Protein AF-A6JN61-F1 (afdb_monomer)

Secondary structure (DSSP, 8-state):
-PPPP--TTHHHHT-HHHHHHHHHHHHHHHHHHHHHHHHHHHHHHHHHHHHHHHHHHHHHHHHHHH-----SSSS--HHHHHHHHHHHHHHHHHHHHHHHHHHT-

Foldseek 3Di:
DDQDDQDPVVVVVVDPVSVVSVVVVVVVVVVVVVVVVVVVVVVVVVVVVLVVVLVVLLVQLVVLQPDADPDDDDDDDPVRVVSSVVSNVVSVVSVVVSVVVVVVD

pLDDT: mean 93.41, std 6.81, range [57.88, 98.62]

Mean predicted aligned error: 6.32 Å

Solvent-accessible surface area (backbone atoms only — not comparable to full-atom values): 6098 Å² total; per-residue (Å²): 136,80,85,79,85,84,57,74,76,54,61,77,72,64,38,71,70,54,53,52,53,51,48,54,50,52,52,53,50,52,52,49,53,52,50,53,52,51,52,52,51,52,52,53,51,51,54,50,52,55,52,51,49,53,53,50,53,52,51,50,26,49,55,33,56,69,48,71,82,90,58,84,75,96,61,76,52,73,65,57,51,51,51,40,51,50,35,35,53,50,20,52,52,53,51,54,54,50,52,57,56,60,73,76,110

Organism: Rattus norvegicus (NCBI:txid10116)

Sequence (105 aa):
MGLPTLEFSDSYLDSPDFRERLQCHEIELERTNKFIKELLKDGSLLIGALRNLSMAVQKFSQSLQDFQFECIGDAETDDEISIAQSLKEFARLLIAVEEERRRLV

Structure (mmCIF, N/CA/C/O backbone):
data_AF-A6JN61-F1
#
_entry.id   AF-A6JN61-F1
#
loop_
_atom_site.group_PDB
_atom_site.id
_atom_site.type_symbol
_atom_site.label_atom_id
_atom_site.label_alt_id
_atom_site.label_comp_id
_atom_site.label_asym_id
_atom_site.label_entity_id
_atom_site.label_seq_id
_atom_site.pdbx_PDB_ins_code
_atom_site.Cartn_x
_atom_site.Cartn_y
_atom_site.Cartn_z
_atom_site.occupancy
_atom_site.B_iso_or_equiv
_atom_site.auth_seq_id
_atom_site.auth_comp_id
_atom_site.auth_asym_id
_atom_site.auth_atom_id
_atom_site.pdbx_PDB_model_num
ATOM 1 N N . MET A 1 1 ? 18.344 -12.150 -26.476 1.00 57.88 1 MET A N 1
ATOM 2 C CA . MET A 1 1 ? 19.528 -11.664 -27.220 1.00 57.88 1 MET A CA 1
ATOM 3 C C . MET A 1 1 ? 19.369 -10.155 -27.337 1.00 57.88 1 MET A C 1
ATOM 5 O O . MET A 1 1 ? 18.280 -9.741 -27.707 1.00 57.88 1 MET A O 1
ATOM 9 N N . GLY A 1 2 ? 20.350 -9.362 -26.896 1.00 81.25 2 GLY A N 1
ATOM 10 C CA . GLY A 1 2 ? 20.261 -7.892 -26.872 1.00 81.25 2 GLY A CA 1
ATOM 11 C C . GLY A 1 2 ? 20.533 -7.249 -28.234 1.00 81.25 2 GLY A C 1
ATOM 12 O O . GLY A 1 2 ? 20.957 -7.936 -29.163 1.00 81.25 2 GLY A O 1
ATOM 13 N N . LEU A 1 3 ? 20.294 -5.938 -28.341 1.00 89.06 3 LEU A N 1
ATOM 14 C CA . LEU A 1 3 ? 20.653 -5.171 -29.534 1.00 89.06 3 LEU A CA 1
ATOM 15 C C . LEU A 1 3 ? 22.187 -5.053 -29.662 1.00 89.06 3 LEU A C 1
ATOM 17 O O . LEU A 1 3 ? 22.862 -4.867 -28.646 1.00 89.06 3 LEU A O 1
ATOM 21 N N . PRO A 1 4 ? 22.750 -5.146 -30.882 1.00 89.50 4 PRO A N 1
ATOM 22 C CA . PRO A 1 4 ? 24.174 -4.907 -31.123 1.00 89.50 4 PRO A CA 1
ATOM 23 C C . PRO A 1 4 ? 24.559 -3.453 -30.807 1.00 89.50 4 PRO A C 1
ATOM 25 O O . PRO A 1 4 ? 23.716 -2.555 -30.877 1.00 89.50 4 PRO A O 1
ATOM 28 N N . THR A 1 5 ? 25.828 -3.209 -30.467 1.00 90.88 5 THR A N 1
ATOM 29 C CA . THR A 1 5 ? 26.326 -1.857 -30.170 1.00 90.88 5 THR A CA 1
ATOM 30 C C . THR A 1 5 ? 26.250 -0.948 -31.397 1.00 90.88 5 THR A C 1
ATOM 32 O O . THR A 1 5 ? 26.373 -1.395 -32.540 1.00 90.88 5 THR A O 1
ATOM 35 N N . LEU A 1 6 ? 26.012 0.343 -31.155 1.00 93.81 6 LEU A N 1
ATOM 36 C CA . LEU A 1 6 ? 26.103 1.384 -32.175 1.00 93.81 6 LEU A CA 1
ATOM 37 C C . LEU A 1 6 ? 27.499 2.001 -32.111 1.00 93.81 6 LEU A C 1
ATOM 39 O O . LEU A 1 6 ? 27.830 2.672 -31.135 1.00 93.81 6 LEU A O 1
ATOM 43 N N . GLU A 1 7 ? 28.300 1.785 -33.150 1.00 92.88 7 GLU A N 1
ATOM 44 C CA . GLU A 1 7 ? 29.630 2.380 -33.254 1.00 92.88 7 GLU A CA 1
ATOM 45 C C . GLU A 1 7 ? 29.553 3.765 -33.896 1.00 92.88 7 GLU A C 1
ATOM 47 O O . GLU A 1 7 ? 28.904 3.969 -34.924 1.00 92.88 7 GLU A O 1
ATOM 52 N N . PHE A 1 8 ? 30.258 4.735 -33.315 1.00 92.62 8 PHE A N 1
ATOM 53 C CA . PHE A 1 8 ? 30.259 6.101 -33.839 1.00 92.62 8 PHE A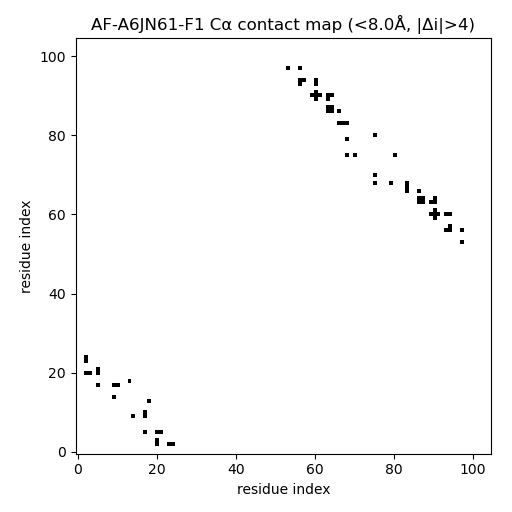 CA 1
ATOM 54 C C . PHE A 1 8 ? 30.880 6.189 -35.242 1.00 92.62 8 PHE A C 1
ATOM 56 O O . PHE A 1 8 ? 30.423 6.978 -36.066 1.00 92.62 8 PHE A O 1
ATOM 63 N N . SER A 1 9 ? 31.880 5.359 -35.550 1.00 93.06 9 SER A N 1
ATOM 64 C CA . SER A 1 9 ? 32.501 5.293 -36.882 1.00 93.06 9 SER A CA 1
ATOM 65 C C . SER A 1 9 ? 31.513 4.925 -37.991 1.00 93.06 9 SER A C 1
ATOM 67 O O . SER A 1 9 ? 31.628 5.443 -39.100 1.00 93.06 9 SER A O 1
ATOM 69 N N . ASP A 1 10 ? 30.524 4.080 -37.690 1.00 90.00 10 ASP A N 1
ATOM 70 C CA . ASP A 1 10 ? 29.533 3.613 -38.666 1.00 90.00 10 ASP A CA 1
ATOM 71 C C . ASP A 1 10 ? 28.560 4.730 -39.067 1.00 90.00 10 ASP A C 1
ATOM 73 O O . ASP A 1 10 ? 28.039 4.729 -40.184 1.00 90.00 10 ASP A O 1
ATOM 77 N N . SER A 1 11 ? 28.370 5.725 -38.191 1.00 90.81 11 SER A N 1
ATOM 78 C CA . SER A 1 11 ? 27.494 6.872 -38.453 1.00 90.81 11 SER A CA 1
ATOM 79 C C . SER A 1 11 ? 27.946 7.728 -39.639 1.00 90.81 11 SER A C 1
ATOM 81 O O . SER A 1 11 ? 27.113 8.361 -40.280 1.00 90.81 11 SER A O 1
ATOM 83 N N . TYR A 1 12 ? 29.243 7.724 -39.971 1.00 92.19 12 TYR A N 1
ATOM 84 C CA . TYR A 1 12 ? 29.768 8.493 -41.100 1.00 92.19 12 TYR A CA 1
ATOM 85 C C . TYR A 1 12 ? 29.331 7.918 -42.454 1.00 92.19 12 TYR A C 1
ATOM 87 O O . TYR A 1 12 ? 29.049 8.673 -43.382 1.00 92.19 12 TYR A O 1
ATOM 95 N N . LEU A 1 13 ? 29.289 6.586 -42.572 1.00 92.25 13 LEU A N 1
ATOM 96 C CA . LEU A 1 13 ? 28.898 5.899 -43.807 1.00 92.25 13 LEU A CA 1
ATOM 97 C C . LEU A 1 13 ? 27.382 5.882 -44.015 1.00 92.25 13 LEU A C 1
ATOM 99 O O . LEU A 1 13 ? 26.938 5.677 -45.142 1.00 92.25 13 LEU A O 1
ATOM 103 N N . ASP A 1 14 ? 26.616 6.068 -42.936 1.00 92.94 14 ASP A N 1
ATOM 104 C CA . ASP A 1 14 ? 25.151 6.093 -42.922 1.00 92.94 14 ASP A CA 1
ATOM 105 C C . ASP A 1 14 ? 24.514 4.935 -43.713 1.00 92.94 14 ASP A C 1
ATOM 107 O O . ASP A 1 14 ? 23.583 5.107 -44.503 1.00 92.94 14 ASP A O 1
ATOM 111 N N . SER A 1 15 ? 25.072 3.732 -43.553 1.00 94.88 15 SER A N 1
ATOM 112 C CA . SER A 1 15 ? 24.646 2.572 -44.331 1.00 94.88 15 SER A CA 1
ATOM 113 C C . SER A 1 15 ? 23.215 2.145 -43.972 1.00 94.88 15 SER A C 1
ATOM 115 O O . SER A 1 15 ? 22.771 2.359 -42.838 1.00 94.88 15 SER A O 1
ATOM 117 N N . PRO A 1 16 ? 22.491 1.479 -44.893 1.00 95.62 16 PRO A N 1
ATOM 118 C CA . PRO A 1 16 ? 21.176 0.912 -44.593 1.00 95.62 16 PRO A CA 1
ATOM 119 C C . PRO A 1 16 ? 21.181 0.029 -43.336 1.00 95.62 16 PRO A C 1
ATOM 121 O O . PRO A 1 16 ? 20.310 0.171 -42.482 1.00 95.62 16 PRO A O 1
ATOM 124 N N . ASP A 1 17 ? 22.218 -0.795 -43.167 1.00 92.75 17 ASP A N 1
ATOM 125 C CA . ASP A 1 17 ? 22.371 -1.670 -42.000 1.00 92.75 17 ASP A CA 1
ATOM 126 C C . ASP A 1 17 ? 22.560 -0.879 -40.694 1.00 92.75 17 ASP A C 1
ATOM 128 O O . ASP A 1 17 ? 22.072 -1.285 -39.638 1.00 92.75 17 ASP A O 1
ATOM 132 N N . PHE A 1 18 ? 23.293 0.242 -40.729 1.00 94.88 18 PHE A N 1
ATOM 133 C CA . PHE A 1 18 ? 23.448 1.120 -39.565 1.00 94.88 18 PHE A CA 1
ATOM 134 C C . PHE A 1 18 ? 22.119 1.795 -39.207 1.00 94.88 18 PHE A C 1
ATOM 136 O O . PHE A 1 18 ? 21.746 1.822 -38.033 1.00 94.88 18 PHE A O 1
ATOM 143 N N . ARG A 1 19 ? 21.374 2.279 -40.210 1.00 95.56 19 ARG A N 1
ATOM 144 C CA . ARG A 1 19 ? 20.041 2.875 -40.032 1.00 95.56 19 ARG A CA 1
ATOM 145 C C . ARG A 1 19 ? 19.041 1.896 -39.427 1.00 95.56 19 ARG A C 1
ATOM 147 O O . ARG A 1 19 ? 18.306 2.285 -38.525 1.00 95.56 19 ARG A O 1
ATOM 154 N N . GLU A 1 20 ? 19.043 0.642 -39.872 1.00 94.69 20 GLU A N 1
ATOM 155 C CA . GLU A 1 20 ? 18.190 -0.405 -39.300 1.00 94.69 20 GLU A CA 1
ATOM 156 C C . GLU A 1 20 ? 18.540 -0.660 -37.827 1.00 94.69 20 GLU A C 1
ATOM 158 O O . GLU A 1 20 ? 17.654 -0.647 -36.971 1.00 94.69 20 GLU A O 1
ATOM 163 N N . ARG A 1 21 ? 19.835 -0.795 -37.492 1.00 94.81 21 ARG A N 1
ATOM 164 C CA . ARG A 1 21 ? 20.272 -0.936 -36.090 1.00 94.81 21 ARG A CA 1
ATOM 165 C C . ARG A 1 21 ? 19.844 0.258 -35.240 1.00 94.81 21 ARG A C 1
ATOM 167 O O . ARG A 1 21 ? 19.328 0.059 -34.141 1.00 94.81 21 ARG A O 1
ATOM 174 N N . LEU A 1 22 ? 20.050 1.480 -35.732 1.00 95.69 22 LEU A N 1
ATOM 175 C CA . LEU A 1 22 ? 19.656 2.705 -35.037 1.00 95.69 22 LEU A CA 1
ATOM 176 C C . LEU A 1 22 ? 18.144 2.727 -34.777 1.00 95.69 22 LEU A C 1
ATOM 178 O O . LEU A 1 22 ? 17.727 2.955 -33.644 1.00 95.69 22 LEU A O 1
ATOM 182 N N . GLN A 1 23 ? 17.338 2.391 -35.784 1.00 95.62 23 GLN A N 1
ATOM 183 C CA . GLN A 1 23 ? 15.886 2.307 -35.659 1.00 95.62 23 GLN A CA 1
ATOM 184 C C . GLN A 1 23 ? 15.456 1.262 -34.617 1.00 95.62 23 GLN A C 1
ATOM 186 O O . GLN A 1 23 ? 14.542 1.513 -33.831 1.00 95.62 23 GLN A O 1
ATOM 191 N N . CYS A 1 24 ? 16.114 0.099 -34.556 1.00 96.19 24 CYS A N 1
ATOM 192 C CA . CYS A 1 24 ? 15.840 -0.886 -33.509 1.00 96.19 24 CYS A CA 1
ATOM 193 C C . CYS A 1 24 ? 16.084 -0.316 -32.102 1.00 96.19 24 CYS A C 1
ATOM 195 O O . CYS A 1 24 ? 15.269 -0.545 -31.207 1.00 96.19 24 CYS A O 1
ATOM 197 N N . HIS A 1 25 ? 17.168 0.443 -31.905 1.00 96.94 25 HIS A N 1
ATOM 198 C CA . HIS A 1 25 ? 17.452 1.116 -30.629 1.00 96.94 25 HIS A CA 1
ATOM 199 C C . HIS A 1 25 ? 16.412 2.187 -30.295 1.00 96.94 25 HIS A C 1
ATOM 201 O O . HIS A 1 25 ? 15.965 2.254 -29.153 1.00 96.94 25 HIS A O 1
ATOM 207 N N . GLU A 1 26 ? 15.979 2.986 -31.271 1.00 97.12 26 GLU A N 1
ATOM 208 C CA . GLU A 1 26 ? 14.919 3.986 -31.084 1.00 97.12 26 GLU A CA 1
ATOM 209 C C . GLU A 1 26 ? 13.595 3.339 -30.647 1.00 97.12 26 GLU A C 1
ATOM 211 O O . GLU A 1 26 ? 12.967 3.796 -29.689 1.00 97.12 26 GLU A O 1
ATOM 216 N N . ILE A 1 27 ? 13.206 2.231 -31.286 1.00 96.62 27 ILE A N 1
ATOM 217 C CA . ILE A 1 27 ? 11.996 1.471 -30.938 1.00 96.62 27 ILE A CA 1
ATOM 218 C C . ILE A 1 27 ? 12.091 0.903 -29.517 1.00 96.62 27 ILE A C 1
ATOM 220 O O . ILE A 1 27 ? 11.141 1.012 -28.738 1.00 96.62 27 ILE A O 1
ATOM 224 N N . GLU A 1 28 ? 13.217 0.285 -29.157 1.00 96.62 28 GLU A N 1
ATOM 225 C CA . GLU A 1 28 ? 13.407 -0.260 -27.808 1.00 96.62 28 GLU A CA 1
ATOM 226 C C . GLU A 1 28 ? 13.439 0.845 -26.742 1.00 96.62 28 GLU A C 1
ATOM 228 O O . GLU A 1 28 ? 12.885 0.669 -25.651 1.00 96.62 28 GLU A O 1
ATOM 233 N N . LEU A 1 29 ? 14.002 2.016 -27.058 1.00 96.94 29 LEU A N 1
ATOM 234 C CA . LEU A 1 29 ? 13.976 3.184 -26.181 1.00 96.94 29 LEU A CA 1
ATOM 235 C C . LEU A 1 29 ? 12.544 3.688 -25.964 1.00 96.94 29 LEU A C 1
ATOM 237 O O . LEU A 1 29 ? 12.151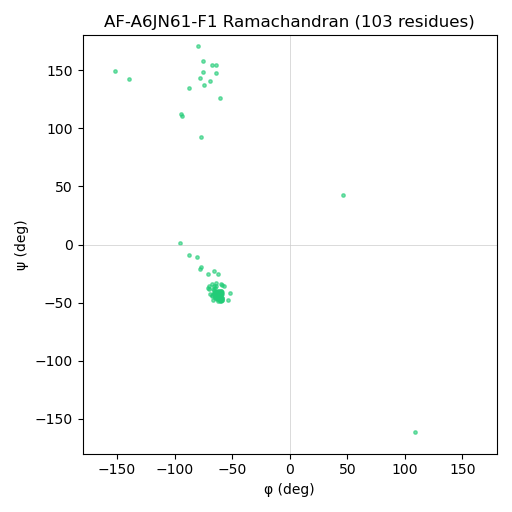 3.950 -24.825 1.00 96.94 29 LEU A O 1
ATOM 241 N N . GLU A 1 30 ? 11.740 3.782 -27.025 1.00 97.88 30 GLU A N 1
ATOM 242 C CA . GLU A 1 30 ? 10.336 4.189 -26.934 1.00 97.88 30 GLU A CA 1
ATOM 243 C C . GLU A 1 30 ? 9.515 3.201 -26.090 1.00 97.88 30 GLU A C 1
ATOM 245 O O . GLU A 1 30 ? 8.787 3.607 -25.176 1.00 97.88 30 GLU A O 1
ATOM 250 N N . ARG A 1 31 ? 9.689 1.894 -26.328 1.00 97.69 31 ARG A N 1
ATOM 251 C CA . ARG A 1 31 ? 9.052 0.825 -25.539 1.00 97.69 31 ARG A CA 1
ATOM 252 C C . ARG A 1 31 ? 9.432 0.906 -24.066 1.00 97.69 31 ARG A C 1
ATOM 254 O O . ARG A 1 31 ? 8.552 0.881 -23.206 1.00 97.69 31 ARG A O 1
ATOM 261 N N . THR A 1 32 ? 10.722 1.055 -23.775 1.00 97.62 32 THR A N 1
ATOM 262 C CA . THR A 1 32 ? 11.235 1.168 -22.404 1.00 97.62 32 THR A CA 1
ATOM 263 C C . THR A 1 32 ? 10.689 2.417 -21.717 1.00 97.62 32 THR A C 1
ATOM 265 O O . THR A 1 32 ? 10.250 2.351 -20.571 1.00 97.62 32 THR A O 1
ATOM 268 N N . ASN A 1 33 ? 10.638 3.553 -22.417 1.00 98.06 33 ASN A N 1
ATOM 269 C CA . ASN A 1 33 ? 10.075 4.792 -21.881 1.00 98.06 33 ASN A CA 1
ATOM 270 C C . ASN A 1 33 ? 8.592 4.634 -21.521 1.00 98.06 33 ASN A C 1
ATOM 272 O O . ASN A 1 33 ? 8.167 5.057 -20.442 1.00 98.06 33 ASN A O 1
ATOM 276 N N . LYS A 1 34 ? 7.812 3.998 -22.403 1.00 98.38 34 LYS A N 1
ATOM 277 C CA . LYS A 1 34 ? 6.403 3.693 -22.146 1.00 98.38 34 LYS A CA 1
ATOM 278 C C . LYS A 1 34 ? 6.247 2.786 -20.926 1.00 98.38 34 LYS A C 1
ATOM 280 O O . LYS A 1 34 ? 5.474 3.120 -20.032 1.00 98.38 34 LYS A O 1
ATOM 285 N N . PHE A 1 35 ? 7.021 1.706 -20.857 1.00 98.38 35 PHE A N 1
ATOM 286 C CA . PHE A 1 35 ? 6.990 0.775 -19.733 1.00 98.38 35 PHE A CA 1
ATOM 287 C C . PHE A 1 35 ? 7.337 1.460 -18.403 1.00 98.38 35 PHE A C 1
ATOM 289 O O . PHE A 1 35 ? 6.626 1.288 -17.419 1.00 98.38 35 PHE A O 1
ATOM 296 N N . ILE A 1 36 ? 8.376 2.304 -18.371 1.00 98.62 36 ILE A N 1
ATOM 297 C CA . ILE A 1 36 ? 8.745 3.071 -17.170 1.00 98.62 36 ILE A CA 1
ATOM 298 C C . ILE A 1 36 ? 7.591 3.980 -16.726 1.00 98.62 36 ILE A C 1
ATOM 300 O O . ILE A 1 36 ? 7.291 4.053 -15.536 1.00 98.62 36 ILE A O 1
ATOM 304 N N . LYS A 1 37 ? 6.914 4.661 -17.658 1.00 98.50 37 LYS A N 1
ATOM 305 C CA . LYS A 1 37 ? 5.757 5.514 -17.333 1.00 98.50 37 LYS A CA 1
ATOM 306 C C . LYS A 1 37 ? 4.590 4.714 -16.755 1.00 98.50 37 LYS A C 1
ATOM 308 O O . LYS A 1 37 ? 3.956 5.177 -15.809 1.00 98.50 37 LYS A O 1
ATOM 313 N N . GLU A 1 38 ? 4.311 3.538 -17.308 1.00 98.62 38 GLU A N 1
ATOM 314 C CA . GLU A 1 38 ? 3.283 2.629 -16.791 1.00 98.62 38 GLU A CA 1
ATOM 315 C C . GLU A 1 38 ? 3.653 2.126 -15.391 1.00 98.62 38 GLU A C 1
ATOM 317 O O . GLU A 1 38 ? 2.845 2.242 -14.474 1.00 98.62 38 GLU A O 1
ATOM 322 N N . LEU A 1 39 ? 4.906 1.721 -15.177 1.00 98.56 39 LEU A N 1
ATOM 323 C CA . LEU A 1 39 ? 5.399 1.284 -13.872 1.00 98.56 39 LEU A CA 1
ATOM 324 C C . LEU A 1 39 ? 5.294 2.386 -12.804 1.00 98.56 39 LEU A C 1
ATOM 326 O O . LEU A 1 39 ? 4.879 2.127 -11.676 1.00 98.56 39 LEU A O 1
ATOM 330 N N . LEU A 1 40 ? 5.630 3.632 -13.154 1.00 98.38 40 LEU A N 1
ATOM 331 C CA . LEU A 1 40 ? 5.464 4.782 -12.258 1.00 98.38 40 LEU A CA 1
ATOM 332 C C . LEU A 1 40 ? 3.989 5.034 -11.924 1.00 98.38 40 LEU A C 1
ATOM 334 O O . LEU A 1 40 ? 3.655 5.330 -10.774 1.00 98.38 40 LEU A O 1
ATOM 338 N N . LYS A 1 41 ? 3.101 4.906 -12.916 1.00 98.56 41 LYS A N 1
ATOM 339 C CA . LYS A 1 41 ? 1.657 5.036 -12.711 1.00 98.56 41 LYS A CA 1
ATOM 340 C C . LYS A 1 41 ? 1.157 3.959 -11.750 1.00 98.56 41 LYS A C 1
ATOM 342 O O . LYS A 1 41 ? 0.490 4.302 -10.776 1.00 98.56 41 LYS A O 1
ATOM 347 N N . ASP A 1 42 ? 1.531 2.705 -11.964 1.00 98.50 42 ASP A N 1
ATOM 348 C CA . ASP A 1 42 ? 1.139 1.589 -11.103 1.00 98.50 42 ASP A CA 1
ATOM 349 C C . ASP A 1 42 ? 1.681 1.760 -9.678 1.00 98.50 42 ASP A C 1
ATOM 351 O O . ASP A 1 42 ? 0.938 1.595 -8.709 1.00 98.50 42 ASP A O 1
ATOM 355 N N . GLY A 1 43 ? 2.932 2.209 -9.529 1.00 97.62 43 GLY A N 1
ATOM 356 C CA . GLY A 1 43 ? 3.508 2.554 -8.227 1.00 97.62 43 GLY A CA 1
ATOM 357 C C . GLY A 1 43 ? 2.728 3.659 -7.506 1.00 97.62 43 GLY A C 1
ATOM 358 O O . GLY A 1 43 ? 2.451 3.553 -6.310 1.00 97.62 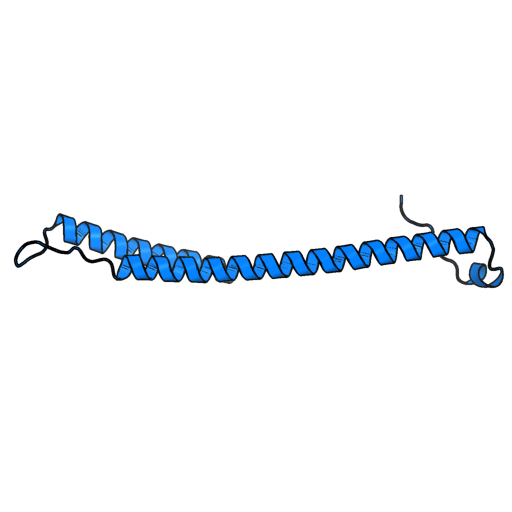43 GLY A O 1
ATOM 359 N N . SER A 1 44 ? 2.300 4.697 -8.229 1.00 97.50 44 SER A N 1
ATOM 360 C CA . SER A 1 44 ? 1.488 5.776 -7.652 1.00 97.50 44 SER A CA 1
ATOM 361 C C . SE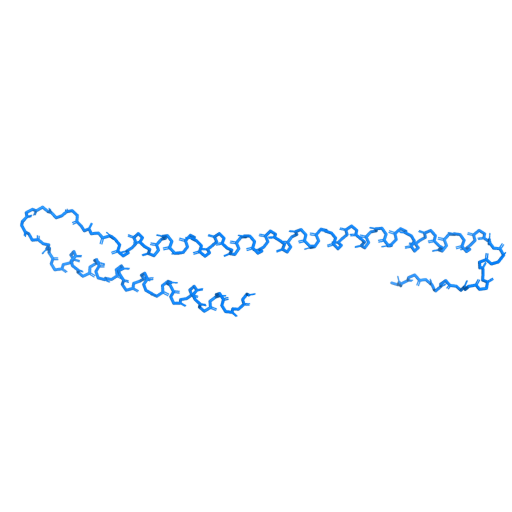R A 1 44 ? 0.105 5.293 -7.196 1.00 97.50 44 SER A C 1
ATOM 363 O O . SER A 1 44 ? -0.365 5.684 -6.123 1.00 97.50 44 SER A O 1
ATOM 365 N N . LEU A 1 45 ? -0.520 4.394 -7.966 1.00 98.25 45 LEU A N 1
ATOM 366 C CA 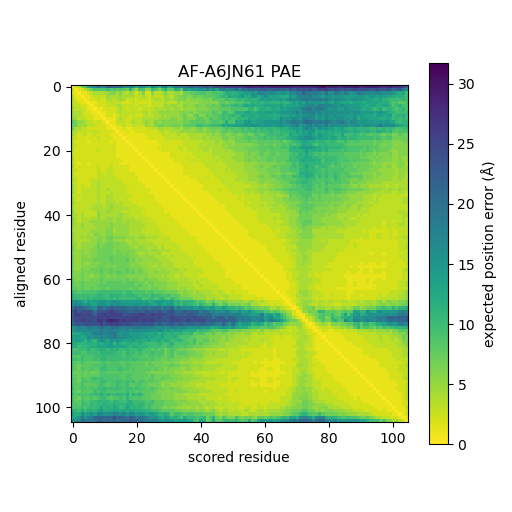. LEU A 1 45 ? -1.797 3.771 -7.619 1.00 98.25 45 LEU A CA 1
ATOM 367 C C . LEU A 1 45 ? -1.660 2.881 -6.382 1.00 98.25 45 LEU A C 1
ATOM 369 O O . LEU A 1 45 ? -2.506 2.954 -5.491 1.00 98.25 45 LEU A O 1
ATOM 373 N N . LEU A 1 46 ? -0.580 2.101 -6.289 1.00 96.94 46 LEU A N 1
ATOM 374 C CA . LEU A 1 46 ? -0.282 1.269 -5.125 1.00 96.94 46 LEU A CA 1
ATOM 375 C C . LEU A 1 46 ? -0.140 2.115 -3.853 1.00 96.94 46 LEU A C 1
ATOM 377 O O . LEU A 1 46 ? -0.791 1.827 -2.848 1.00 96.94 46 LEU A O 1
ATOM 381 N N . ILE A 1 47 ? 0.643 3.198 -3.900 1.00 94.69 47 ILE A N 1
ATOM 382 C CA . ILE A 1 47 ? 0.787 4.126 -2.766 1.00 94.69 47 ILE A CA 1
ATOM 383 C C . ILE A 1 47 ? -0.575 4.724 -2.380 1.00 94.69 47 ILE A C 1
ATOM 385 O O . ILE A 1 47 ? -0.903 4.813 -1.194 1.00 94.69 47 ILE A O 1
ATOM 389 N N . GLY A 1 48 ? -1.392 5.106 -3.365 1.00 96.06 48 GLY A N 1
ATOM 390 C CA . GLY A 1 48 ? -2.752 5.595 -3.135 1.00 96.06 48 GLY A CA 1
ATOM 391 C C . GLY A 1 48 ? -3.641 4.568 -2.427 1.00 96.06 48 GLY A C 1
ATOM 392 O O . GLY A 1 48 ? -4.299 4.896 -1.439 1.00 96.06 48 GLY A O 1
ATOM 393 N N . ALA A 1 49 ? -3.618 3.312 -2.873 1.00 96.81 49 ALA A N 1
ATOM 394 C CA . ALA A 1 49 ? -4.373 2.226 -2.255 1.00 96.81 49 ALA A CA 1
ATOM 395 C C . ALA A 1 49 ? -3.934 1.968 -0.804 1.00 96.81 49 ALA A C 1
ATOM 397 O O . ALA A 1 49 ? -4.784 1.813 0.072 1.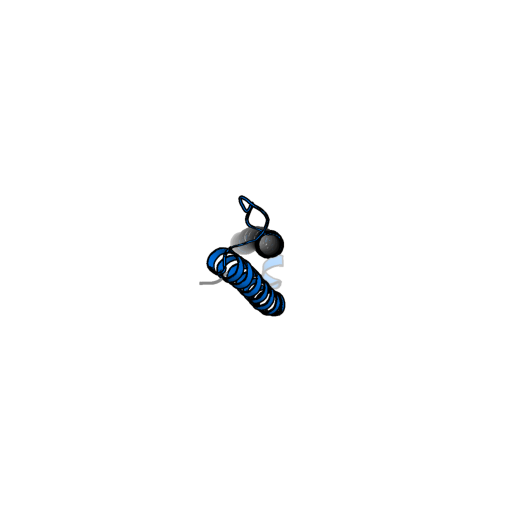00 96.81 49 ALA A O 1
ATOM 398 N N . LEU A 1 50 ? -2.627 2.003 -0.522 1.00 95.06 50 LEU A N 1
ATOM 399 C CA . LEU A 1 50 ? -2.090 1.836 0.834 1.00 95.06 50 LEU A CA 1
ATOM 400 C C . LEU A 1 50 ? -2.523 2.963 1.784 1.00 95.06 50 LEU A C 1
ATOM 402 O O . LEU A 1 50 ? -2.793 2.699 2.956 1.00 95.06 50 LEU A O 1
ATOM 406 N N . ARG A 1 51 ? -2.628 4.203 1.287 1.00 94.56 51 ARG A N 1
ATOM 407 C CA . ARG A 1 51 ? -3.166 5.340 2.056 1.00 94.56 51 ARG A CA 1
ATOM 408 C C . ARG A 1 51 ? -4.657 5.182 2.335 1.00 94.56 51 ARG A C 1
ATOM 410 O O . ARG A 1 51 ? -5.093 5.396 3.463 1.00 94.56 51 ARG A O 1
ATOM 417 N N . ASN A 1 52 ? -5.431 4.769 1.333 1.00 96.81 52 ASN A N 1
ATOM 418 C CA . ASN A 1 52 ? -6.861 4.513 1.503 1.00 96.81 52 ASN A CA 1
ATOM 419 C C . ASN A 1 52 ? -7.110 3.382 2.508 1.00 96.81 52 ASN A C 1
ATOM 421 O O . ASN A 1 52 ? -8.001 3.498 3.347 1.00 96.81 52 ASN A O 1
ATOM 425 N N . LEU A 1 53 ? -6.288 2.327 2.474 1.00 95.88 53 LEU A N 1
ATOM 426 C CA . LEU A 1 53 ? -6.308 1.265 3.476 1.00 95.88 53 LEU A CA 1
ATOM 427 C C . LEU A 1 53 ? -6.046 1.825 4.883 1.00 95.88 53 LEU A C 1
ATOM 429 O O . LEU A 1 53 ? -6.838 1.550 5.780 1.00 95.88 53 LEU A O 1
ATOM 433 N N . SER A 1 54 ? -5.015 2.664 5.070 1.00 95.69 54 SER A N 1
ATOM 434 C CA . SER A 1 54 ? -4.747 3.319 6.365 1.00 95.69 54 SER A CA 1
ATOM 435 C C . SER A 1 54 ? -5.966 4.074 6.892 1.00 95.69 54 SER A C 1
ATOM 437 O O . SER A 1 54 ? -6.339 3.924 8.055 1.00 95.69 54 SER A O 1
ATOM 439 N N . MET A 1 55 ? -6.607 4.871 6.034 1.00 96.31 55 MET A N 1
ATOM 440 C CA . MET A 1 55 ? -7.799 5.638 6.404 1.00 96.31 55 MET A CA 1
ATOM 441 C C . MET A 1 55 ? -8.977 4.728 6.766 1.00 96.31 55 MET A C 1
ATOM 443 O O . MET A 1 55 ? -9.690 4.999 7.731 1.00 96.31 55 MET A O 1
ATOM 447 N N . ALA A 1 56 ? -9.182 3.643 6.015 1.00 97.88 56 ALA A N 1
ATOM 448 C CA . ALA A 1 56 ? -10.245 2.679 6.278 1.00 97.88 56 ALA A CA 1
ATOM 449 C C . ALA A 1 56 ? -10.037 1.949 7.614 1.00 97.88 56 ALA A C 1
ATOM 451 O O . ALA A 1 56 ? -10.981 1.847 8.397 1.00 97.88 56 ALA A O 1
ATOM 452 N N . VAL A 1 57 ? -8.807 1.512 7.910 1.00 97.81 57 VAL A N 1
ATOM 453 C CA . VAL A 1 57 ? -8.466 0.861 9.186 1.00 97.81 57 VAL A CA 1
ATOM 454 C C . VAL A 1 57 ? -8.670 1.818 10.358 1.00 97.81 57 VAL A C 1
ATOM 456 O O . VAL A 1 57 ? -9.286 1.435 11.352 1.00 97.81 57 VAL A O 1
ATOM 459 N N . GLN A 1 58 ? -8.225 3.073 10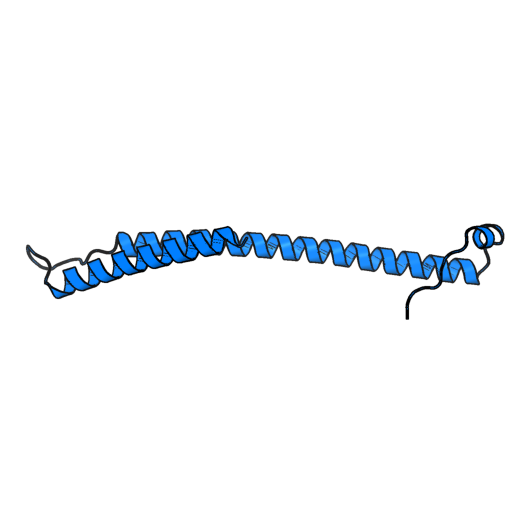.239 1.00 96.88 58 GLN A N 1
ATOM 460 C CA . GLN A 1 58 ? -8.443 4.088 11.275 1.00 96.88 58 GLN A CA 1
ATOM 461 C C . GLN A 1 58 ? -9.932 4.341 11.520 1.00 96.88 58 GLN A C 1
ATOM 463 O O . GLN A 1 58 ? -10.375 4.316 12.665 1.00 96.88 58 GLN A O 1
ATOM 468 N N . LYS A 1 59 ? -10.720 4.528 10.453 1.00 97.94 59 LYS A N 1
ATOM 469 C CA . LYS A 1 59 ? -12.165 4.755 10.564 1.00 97.94 59 LYS A CA 1
ATOM 470 C C . LYS A 1 59 ? -12.878 3.571 11.214 1.00 97.94 59 LYS A C 1
ATOM 472 O O . LYS A 1 59 ? -13.702 3.775 12.096 1.00 97.94 59 LYS A O 1
ATOM 477 N N . PHE A 1 60 ? -12.560 2.347 10.798 1.00 98.25 60 PHE A N 1
ATOM 478 C CA . PHE A 1 60 ? -13.167 1.147 11.368 1.00 98.25 60 PHE A CA 1
ATOM 479 C C . PHE A 1 60 ? -12.790 0.967 12.843 1.00 98.25 60 PHE A C 1
ATOM 481 O O . PHE A 1 60 ? -13.661 0.704 13.666 1.00 98.25 60 PHE A O 1
ATOM 488 N N . SER A 1 61 ? -11.522 1.202 13.191 1.00 98.00 61 SER A N 1
ATOM 489 C CA . SER A 1 61 ? -11.061 1.176 14.584 1.00 98.00 61 SER A CA 1
ATOM 490 C C . SER A 1 61 ? -11.804 2.207 15.437 1.00 98.00 61 SER A C 1
ATOM 492 O O . SER A 1 61 ? -12.219 1.887 16.544 1.00 98.00 61 SER A O 1
ATOM 494 N N . GLN A 1 62 ? -12.044 3.413 14.912 1.00 97.44 62 GLN A N 1
ATOM 495 C CA . GLN A 1 62 ? -12.842 4.427 15.604 1.00 97.44 62 GLN A CA 1
ATOM 496 C C . GLN A 1 62 ? -14.289 3.959 15.819 1.00 97.44 62 GLN A C 1
ATOM 498 O O . GLN A 1 62 ? -14.791 4.028 16.933 1.00 97.44 62 GLN A O 1
ATOM 503 N N . SER A 1 63 ? -14.937 3.395 14.793 1.00 98.06 63 SER A N 1
ATOM 504 C CA . SER A 1 63 ? -16.295 2.847 14.930 1.00 98.06 63 SER A CA 1
ATOM 505 C C . SER A 1 63 ? -16.391 1.735 15.979 1.00 98.06 63 SER A C 1
ATOM 507 O O . SER A 1 63 ? -17.398 1.644 16.671 1.00 98.06 63 SER A O 1
ATOM 509 N N . LEU A 1 64 ? -15.352 0.910 16.122 1.00 97.56 64 LEU A N 1
ATOM 510 C CA . LEU A 1 64 ? -15.276 -0.109 17.171 1.00 97.56 64 LEU A CA 1
ATOM 511 C C . LEU A 1 64 ? -15.084 0.495 18.570 1.00 97.56 64 LEU A C 1
ATOM 513 O O . LEU A 1 64 ? -15.620 -0.037 19.537 1.00 97.56 64 LEU A O 1
ATOM 517 N N . GLN A 1 65 ? -14.328 1.591 18.693 1.00 95.12 65 GLN A N 1
ATOM 518 C CA . GLN A 1 65 ? -14.139 2.289 19.972 1.00 95.12 65 GLN A CA 1
ATOM 519 C C . GLN A 1 65 ? -15.403 3.016 20.434 1.00 95.12 65 GLN A C 1
ATOM 521 O O . GLN A 1 65 ? -15.695 3.027 21.632 1.00 95.12 65 GLN A O 1
ATOM 526 N N . ASP A 1 66 ? -16.132 3.595 19.481 1.00 95.06 66 ASP A N 1
ATOM 527 C CA . ASP A 1 66 ? -17.370 4.339 19.714 1.00 95.06 66 ASP A CA 1
ATOM 528 C C . ASP A 1 66 ? -18.584 3.422 19.884 1.00 95.06 66 ASP A C 1
ATOM 530 O O . ASP A 1 66 ? -19.651 3.891 20.277 1.00 95.06 66 ASP A O 1
ATOM 534 N N . PHE A 1 67 ? -18.441 2.124 19.598 1.00 94.06 67 PHE A N 1
ATOM 535 C CA . PHE A 1 67 ? -19.522 1.166 19.764 1.00 94.06 67 PHE A CA 1
ATOM 536 C C . PHE A 1 67 ? -19.973 1.108 21.228 1.00 94.06 67 PHE A C 1
ATOM 538 O O . PHE A 1 67 ? -19.179 0.874 22.145 1.00 94.06 67 PHE A O 1
ATOM 545 N N . GLN A 1 68 ? -21.273 1.304 21.421 1.00 87.38 68 GLN A N 1
ATOM 546 C CA . GLN A 1 68 ? -21.974 1.204 22.693 1.00 87.38 68 GLN A CA 1
ATOM 547 C C . GLN A 1 68 ? -23.311 0.519 22.431 1.00 87.38 68 GLN A C 1
ATOM 549 O O . GLN A 1 68 ? -23.926 0.744 21.384 1.00 87.38 68 GLN A O 1
ATOM 554 N N . PHE A 1 69 ? -23.747 -0.328 23.358 1.00 88.44 69 PHE A N 1
ATOM 555 C CA . PHE A 1 69 ? -25.061 -0.943 23.259 1.00 88.44 69 PHE A CA 1
ATOM 556 C C . PHE A 1 69 ? -26.143 0.080 23.609 1.00 88.44 69 PHE A C 1
ATOM 558 O O . PHE A 1 69 ? -26.031 0.822 24.584 1.00 88.44 69 PHE A O 1
ATOM 565 N N . GLU A 1 70 ? -27.223 0.100 22.830 1.00 83.56 70 GLU A N 1
ATOM 566 C CA . GLU A 1 70 ? -28.459 0.754 23.254 1.00 83.56 70 GLU A CA 1
ATOM 567 C C . GLU A 1 70 ? -29.163 -0.166 24.254 1.00 83.56 70 GLU A C 1
ATOM 569 O O . GLU A 1 70 ? -29.891 -1.085 23.877 1.00 83.56 70 GLU A O 1
ATOM 574 N N . CYS A 1 71 ? -28.889 0.052 25.538 1.00 78.31 71 CYS A N 1
ATOM 575 C CA . CYS A 1 71 ? -29.417 -0.788 26.605 1.00 78.31 71 CYS A CA 1
ATOM 576 C C . CYS A 1 71 ? -30.882 -0.442 26.909 1.00 78.31 71 CYS A C 1
ATOM 578 O O . CYS A 1 71 ? -31.288 0.722 26.886 1.00 78.31 71 CYS A O 1
ATOM 580 N N . ILE A 1 72 ? -31.686 -1.461 27.223 1.00 74.00 72 ILE A N 1
ATOM 581 C CA . ILE A 1 72 ? -33.077 -1.294 27.661 1.00 74.00 72 ILE A CA 1
ATOM 582 C C . ILE A 1 72 ? -33.097 -1.254 29.195 1.00 74.00 72 ILE A C 1
ATOM 584 O O . ILE A 1 72 ? -32.886 -2.276 29.841 1.00 74.00 72 ILE A O 1
ATOM 588 N N . GLY A 1 73 ? -33.400 -0.090 29.775 1.00 69.94 73 GLY A N 1
ATOM 589 C CA . GLY A 1 73 ? -33.399 0.133 31.229 1.00 69.94 73 GLY A CA 1
ATOM 590 C C . GLY A 1 73 ? -32.240 1.026 31.684 1.00 69.94 73 GLY A C 1
ATOM 591 O O . GLY A 1 73 ? -31.669 1.753 30.879 1.00 69.94 73 GLY A O 1
ATOM 592 N N . ASP A 1 74 ? -31.909 0.986 32.978 1.00 79.12 74 ASP A N 1
ATOM 593 C CA . ASP A 1 74 ? -30.974 1.941 33.601 1.00 79.12 74 ASP A CA 1
ATOM 594 C C . ASP A 1 74 ? -29.513 1.440 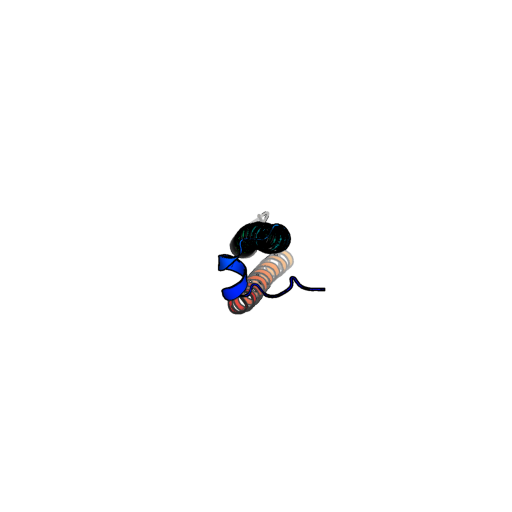33.692 1.00 79.12 74 ASP A C 1
ATOM 596 O O . ASP A 1 74 ? -28.661 2.139 34.243 1.00 79.12 74 ASP A O 1
ATOM 600 N N . ALA A 1 75 ? -29.204 0.233 33.196 1.00 82.62 75 ALA A N 1
ATOM 601 C CA . ALA A 1 75 ? -27.862 -0.355 33.265 1.00 82.62 75 ALA A CA 1
ATOM 602 C C . ALA A 1 75 ? -27.582 -1.334 32.112 1.00 82.62 75 ALA A C 1
ATOM 604 O O . ALA A 1 75 ? -28.494 -2.011 31.637 1.00 82.62 75 ALA A O 1
ATOM 605 N N . GLU A 1 76 ? -26.310 -1.426 31.711 1.00 86.69 76 GLU A N 1
ATOM 606 C CA . GLU A 1 76 ? -25.812 -2.462 30.797 1.00 86.69 76 GLU A CA 1
ATOM 607 C C . GLU A 1 76 ? -25.684 -3.809 31.533 1.00 86.69 76 GLU A C 1
ATOM 609 O O . GLU A 1 76 ? -25.389 -3.856 32.733 1.00 86.69 76 GLU A O 1
ATOM 614 N N . THR A 1 77 ? -25.875 -4.911 30.814 1.00 91.06 77 THR A N 1
ATOM 615 C CA . THR A 1 77 ? -25.570 -6.264 31.298 1.00 91.06 77 THR A CA 1
ATOM 616 C C . THR A 1 77 ? -24.064 -6.541 31.283 1.00 91.06 77 THR A C 1
ATOM 618 O O . THR A 1 77 ? -23.307 -5.935 30.522 1.00 91.06 77 THR A O 1
ATOM 621 N N . ASP A 1 78 ? -23.615 -7.512 32.082 1.00 92.38 78 ASP A N 1
ATOM 622 C CA . ASP A 1 78 ? -22.203 -7.925 32.113 1.00 92.38 78 ASP A CA 1
ATOM 623 C C . ASP A 1 78 ? -21.690 -8.369 30.728 1.00 92.38 78 ASP A C 1
ATOM 625 O O . ASP A 1 78 ? -20.544 -8.087 30.364 1.00 92.38 78 ASP A O 1
ATOM 629 N N . ASP A 1 79 ? -22.545 -9.018 29.931 1.00 93.31 79 ASP A N 1
ATOM 630 C CA . ASP A 1 79 ? -22.213 -9.456 28.573 1.00 93.31 79 ASP A CA 1
ATOM 631 C C . ASP A 1 79 ? -22.061 -8.267 27.612 1.00 93.31 79 ASP A C 1
ATOM 633 O O . ASP A 1 79 ? -21.105 -8.224 26.835 1.00 93.31 79 ASP A O 1
ATOM 637 N N . GLU A 1 80 ? -22.948 -7.268 27.681 1.00 93.00 80 GLU A N 1
ATOM 638 C CA . GLU A 1 80 ? -22.851 -6.040 26.876 1.00 93.00 80 GLU A CA 1
ATOM 639 C C . GLU A 1 80 ? -21.563 -5.271 27.191 1.00 93.00 80 GLU A C 1
ATOM 641 O O . GLU A 1 80 ? -20.823 -4.886 26.278 1.00 93.00 80 GLU A O 1
ATOM 646 N N . ILE A 1 81 ? -21.225 -5.146 28.478 1.00 91.75 81 ILE A N 1
ATOM 647 C CA . ILE A 1 81 ? -19.968 -4.537 28.926 1.00 91.75 81 ILE A CA 1
ATOM 648 C C . ILE A 1 81 ? -18.772 -5.327 28.379 1.00 91.75 81 ILE A C 1
ATOM 650 O O . ILE A 1 81 ? -17.836 -4.738 27.827 1.00 91.75 81 ILE A O 1
ATOM 654 N N . SER A 1 82 ? -18.793 -6.658 28.502 1.00 94.88 82 SER A N 1
ATOM 655 C CA . SER A 1 82 ? -17.706 -7.532 28.044 1.00 94.88 82 SER A CA 1
ATOM 656 C C . SER A 1 82 ? -17.488 -7.444 26.531 1.00 94.88 82 SER A C 1
ATOM 658 O O . SER A 1 82 ? -16.349 -7.323 26.059 1.00 94.88 82 SER A O 1
ATOM 660 N N . ILE A 1 83 ? -18.571 -7.435 25.749 1.00 95.25 83 ILE A N 1
ATOM 661 C CA . ILE A 1 83 ? -18.509 -7.308 24.292 1.00 95.25 83 ILE A CA 1
ATOM 662 C C . ILE A 1 83 ? -17.982 -5.922 23.899 1.00 95.25 83 ILE A C 1
ATOM 664 O O . ILE A 1 83 ? -17.051 -5.836 23.096 1.00 95.25 83 ILE A O 1
ATOM 668 N N . ALA A 1 84 ? -18.502 -4.838 24.485 1.00 94.12 84 ALA A N 1
ATOM 669 C CA . ALA A 1 84 ? -18.048 -3.480 24.179 1.00 94.12 84 ALA A CA 1
ATOM 670 C C . ALA A 1 84 ? -16.558 -3.280 24.515 1.00 94.12 84 ALA A C 1
ATOM 672 O O . ALA A 1 84 ? -15.811 -2.677 23.740 1.00 94.12 84 ALA A O 1
ATOM 673 N N . GLN A 1 85 ? -16.089 -3.833 25.639 1.00 94.88 85 GLN A N 1
ATOM 674 C CA . GLN A 1 85 ? -14.665 -3.838 25.987 1.00 94.88 85 GLN A CA 1
ATOM 675 C C . GLN A 1 85 ? -13.832 -4.641 24.984 1.00 94.88 85 GLN A C 1
ATOM 677 O O . GLN A 1 85 ? -12.790 -4.163 24.534 1.00 94.88 85 GLN A O 1
ATOM 682 N N . SER A 1 86 ? -14.309 -5.815 24.570 1.00 97.50 86 SER A N 1
ATOM 683 C CA . SER A 1 86 ? -13.624 -6.650 23.577 1.00 97.50 86 SER A CA 1
ATOM 684 C C . SER A 1 86 ? -13.453 -5.929 22.233 1.00 97.50 86 SER A C 1
ATOM 686 O O . SER A 1 86 ? -12.382 -5.997 21.628 1.00 97.50 86 SER A O 1
ATOM 688 N N . LEU A 1 87 ? -14.463 -5.175 21.782 1.00 97.88 87 LEU A N 1
ATOM 689 C CA . LEU A 1 87 ? -14.375 -4.370 20.557 1.00 97.88 87 LEU A CA 1
ATOM 690 C C . LEU A 1 87 ? -13.373 -3.214 20.694 1.00 97.88 87 LEU A C 1
ATOM 692 O O . LEU A 1 87 ? -12.608 -2.955 19.762 1.00 97.88 87 LEU A O 1
ATOM 696 N N . LYS A 1 88 ? -13.306 -2.570 21.867 1.00 96.75 88 LYS A N 1
ATOM 697 C CA . LYS A 1 88 ? -12.301 -1.534 22.161 1.00 96.75 88 LYS A CA 1
ATOM 698 C C . LYS A 1 88 ? -10.878 -2.088 22.128 1.00 96.75 88 LYS A C 1
ATOM 700 O O . LYS A 1 88 ? -9.998 -1.446 21.553 1.00 96.75 88 LYS A O 1
ATOM 705 N N . GLU A 1 89 ? -10.637 -3.270 22.693 1.00 97.69 89 GLU A N 1
ATOM 706 C CA . GLU A 1 89 ? -9.319 -3.916 22.612 1.00 97.69 89 GLU A CA 1
ATOM 707 C C . GLU A 1 89 ? -8.974 -4.314 21.174 1.00 97.69 89 GLU A C 1
ATOM 709 O O . GLU A 1 89 ? -7.860 -4.062 20.708 1.00 97.69 89 GLU A O 1
ATOM 714 N N . PHE A 1 90 ? -9.938 -4.852 20.424 1.00 98.00 90 PHE A N 1
ATOM 7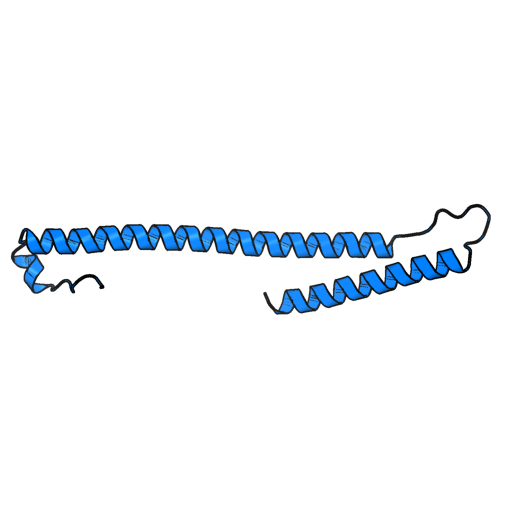15 C CA . PHE A 1 90 ? -9.724 -5.185 19.019 1.00 98.00 90 PHE A CA 1
ATOM 716 C C . PHE A 1 90 ? -9.363 -3.950 18.179 1.00 98.00 90 PHE A C 1
ATOM 718 O O . PHE A 1 90 ? -8.436 -3.999 17.371 1.00 98.00 90 PHE A O 1
ATOM 725 N N . ALA A 1 91 ? -10.012 -2.809 18.425 1.00 97.94 91 ALA A N 1
ATOM 726 C CA . ALA A 1 91 ? -9.671 -1.545 17.780 1.00 97.94 91 ALA A CA 1
ATOM 727 C C . ALA A 1 91 ? -8.228 -1.096 18.061 1.00 97.94 91 ALA A C 1
ATOM 729 O O . ALA A 1 91 ? -7.546 -0.599 17.165 1.00 97.94 91 ALA A O 1
ATOM 730 N N . ARG A 1 92 ? -7.737 -1.277 19.295 1.00 97.00 92 ARG A N 1
ATOM 731 C CA . ARG A 1 92 ? -6.344 -0.955 19.651 1.00 97.00 92 ARG A CA 1
ATOM 732 C C . ARG A 1 92 ? -5.357 -1.854 18.915 1.00 97.00 92 ARG A C 1
ATOM 734 O O . ARG A 1 92 ? -4.354 -1.357 18.407 1.00 97.00 92 ARG A O 1
ATOM 741 N N . LEU A 1 93 ? -5.659 -3.149 18.811 1.00 97.94 93 LEU A N 1
ATOM 742 C CA . LEU A 1 93 ? -4.840 -4.093 18.048 1.00 97.94 93 LEU A CA 1
ATOM 743 C C . LEU A 1 93 ? -4.782 -3.716 16.562 1.00 97.94 93 LEU A C 1
ATOM 745 O O . LEU A 1 93 ? -3.699 -3.727 15.980 1.00 97.94 93 LEU A O 1
ATOM 749 N N . LEU A 1 94 ? -5.910 -3.325 15.959 1.00 97.56 94 LEU A N 1
ATOM 750 C CA . LEU A 1 94 ? -5.943 -2.864 14.567 1.00 97.56 94 LEU A CA 1
ATOM 751 C C . LEU A 1 94 ? -5.060 -1.632 14.337 1.00 97.56 94 LEU A C 1
ATOM 753 O O . LEU A 1 94 ? -4.324 -1.592 13.352 1.00 97.56 94 LEU A O 1
ATOM 757 N N . ILE A 1 95 ? -5.091 -0.654 15.248 1.00 96.50 95 ILE A N 1
ATOM 758 C CA . ILE A 1 95 ? -4.230 0.534 15.161 1.00 96.50 95 ILE A CA 1
ATOM 759 C C . ILE A 1 95 ? -2.752 0.146 15.276 1.00 96.50 95 ILE A C 1
ATOM 761 O O . ILE A 1 95 ? -1.956 0.601 14.459 1.00 96.50 95 ILE A O 1
ATOM 765 N N . ALA A 1 96 ? -2.386 -0.723 16.221 1.00 96.38 96 ALA A N 1
ATOM 766 C CA . ALA A 1 96 ? -1.000 -1.164 16.393 1.00 96.38 96 ALA A CA 1
ATOM 767 C C . ALA A 1 96 ? -0.462 -1.891 15.146 1.00 96.38 96 ALA A C 1
ATOM 769 O O . ALA A 1 96 ? 0.635 -1.601 14.672 1.00 96.38 96 ALA A O 1
ATOM 770 N N . VAL A 1 97 ? -1.258 -2.794 14.563 1.00 95.69 97 VAL A N 1
ATOM 771 C CA . VAL A 1 97 ? -0.903 -3.479 13.309 1.00 95.69 97 VAL A CA 1
ATOM 772 C C . VAL A 1 97 ? -0.732 -2.477 12.165 1.00 95.69 97 VAL A C 1
ATOM 774 O O . VAL A 1 97 ? 0.203 -2.583 11.371 1.00 95.69 97 VAL A O 1
ATOM 777 N N . GLU A 1 98 ? -1.614 -1.485 12.080 1.00 95.38 98 GLU A N 1
ATOM 778 C CA . GLU A 1 98 ? -1.546 -0.437 11.065 1.00 95.38 98 GLU A CA 1
ATOM 779 C C . GLU A 1 98 ? -0.336 0.496 11.241 1.00 95.38 98 GLU A C 1
ATOM 781 O O . GLU A 1 98 ? 0.229 0.964 10.251 1.00 95.38 98 GLU A O 1
ATOM 786 N N . GLU A 1 99 ? 0.090 0.770 12.474 1.00 93.75 99 GLU A N 1
ATOM 787 C CA . GLU A 1 99 ? 1.320 1.515 12.755 1.00 93.75 99 GLU A CA 1
ATOM 788 C C . GLU A 1 99 ? 2.562 0.755 12.289 1.00 93.75 99 GLU A C 1
ATOM 790 O O . GLU A 1 99 ? 3.403 1.338 11.602 1.00 93.75 99 GLU A O 1
ATOM 795 N N . GLU A 1 100 ? 2.657 -0.545 12.579 1.00 94.06 100 GLU A N 1
ATOM 796 C CA . GLU A 1 100 ? 3.772 -1.366 12.096 1.00 94.06 100 GLU A CA 1
ATOM 797 C C . GLU A 1 100 ? 3.768 -1.478 10.569 1.00 94.06 100 GLU A C 1
ATOM 799 O O . GLU A 1 100 ? 4.808 -1.313 9.931 1.00 94.06 100 GLU A O 1
ATOM 804 N N . ARG A 1 101 ? 2.594 -1.651 9.946 1.00 91.31 101 ARG A N 1
ATOM 805 C CA . ARG A 1 101 ? 2.478 -1.647 8.481 1.00 91.31 101 ARG A CA 1
ATOM 806 C C . ARG A 1 101 ? 2.974 -0.333 7.877 1.00 91.31 101 ARG A C 1
ATOM 808 O O . ARG A 1 101 ? 3.650 -0.358 6.851 1.00 91.31 101 ARG A O 1
ATOM 815 N N . ARG A 1 102 ? 2.661 0.810 8.498 1.00 89.19 102 ARG A N 1
ATOM 816 C CA . ARG A 1 102 ? 3.114 2.133 8.039 1.00 89.19 102 ARG A CA 1
ATOM 817 C C . ARG A 1 102 ? 4.622 2.337 8.125 1.00 89.19 102 ARG A C 1
ATOM 819 O O . ARG A 1 102 ? 5.125 3.173 7.392 1.00 89.19 102 ARG A O 1
ATOM 826 N N . ARG A 1 103 ? 5.341 1.602 8.977 1.00 89.44 103 ARG A N 1
ATOM 827 C CA . ARG A 1 103 ? 6.813 1.671 9.048 1.00 89.44 103 ARG A CA 1
ATOM 828 C C . ARG A 1 103 ? 7.511 0.926 7.911 1.00 89.44 103 ARG A C 1
ATOM 830 O O . ARG A 1 103 ? 8.691 1.165 7.676 1.00 89.44 103 ARG A O 1
ATOM 837 N N . LEU A 1 104 ? 6.811 0.008 7.244 1.00 80.00 104 LEU A N 1
ATOM 838 C CA . LEU A 1 104 ? 7.352 -0.805 6.150 1.00 80.00 104 LEU A CA 1
ATOM 839 C C . LEU A 1 104 ? 7.223 -0.140 4.769 1.00 80.00 104 LEU A C 1
ATOM 841 O O . LEU A 1 104 ? 7.763 -0.671 3.800 1.00 80.00 104 LEU A O 1
ATOM 845 N N . VAL A 1 105 ? 6.487 0.972 4.673 1.00 69.25 105 VAL A N 1
ATOM 846 C CA . VAL A 1 105 ? 6.173 1.705 3.432 1.00 69.25 105 VAL A CA 1
ATOM 847 C C . VAL A 1 105 ? 6.819 3.080 3.478 1.00 69.25 105 VAL A C 1
ATOM 849 O O . VAL A 1 105 ? 7.388 3.485 2.442 1.00 69.25 105 VAL A O 1
#

Radius of gyration: 30.11 Å; Cα contacts (8 Å, |Δi|>4): 38; chains: 1; bounding box: 66×20×78 Å

InterPro domains:
  IPR004148 BAR domain [PF16746] (6-104)
  IPR027267 AH/BAR domain superfamily [G3DSA:1.20.1270.60] (2-105)
  IPR027267 AH/BAR domain superfamily [SSF103657] (5-104)
  IPR047234 GRAF family [PTHR12552] (1-105)